Protein AF-A0A7J8LZJ8-F1 (afdb_monomer_lite)

Structure (mmCIF, N/CA/C/O backbone):
data_AF-A0A7J8LZJ8-F1
#
_entry.id   AF-A0A7J8LZJ8-F1
#
loop_
_atom_site.group_PDB
_atom_site.id
_atom_site.type_symbol
_atom_site.label_atom_id
_atom_site.label_alt_id
_atom_site.label_comp_id
_atom_site.label_asym_id
_atom_site.label_entity_id
_atom_site.label_seq_id
_atom_site.pdbx_PDB_ins_code
_atom_site.Cartn_x
_atom_site.Cartn_y
_atom_site.Cartn_z
_atom_site.occupancy
_atom_site.B_iso_or_equiv
_atom_site.auth_seq_id
_atom_site.auth_comp_id
_atom_site.auth_asym_id
_atom_site.auth_atom_id
_atom_site.pdbx_PDB_model_num
ATOM 1 N N . MET A 1 1 ? -8.061 -6.251 0.469 1.00 83.38 1 MET A N 1
ATOM 2 C CA . MET A 1 1 ? -7.847 -5.032 1.281 1.00 83.38 1 MET A CA 1
ATOM 3 C C . MET A 1 1 ? -8.870 -5.007 2.401 1.00 83.38 1 MET A C 1
ATOM 5 O O . MET A 1 1 ? -9.998 -5.403 2.143 1.00 83.38 1 MET A O 1
ATOM 9 N N . GLN A 1 2 ? -8.483 -4.634 3.620 1.00 86.19 2 GLN A N 1
ATOM 10 C CA . GLN A 1 2 ? -9.390 -4.566 4.775 1.00 86.19 2 GLN A CA 1
ATOM 11 C C . GLN A 1 2 ? -9.082 -3.320 5.610 1.00 86.19 2 GLN A C 1
ATOM 13 O O . GLN A 1 2 ? -7.909 -3.007 5.800 1.00 86.19 2 GLN A O 1
ATOM 18 N N . CYS A 1 3 ? -10.112 -2.631 6.095 1.00 88.44 3 CYS A N 1
ATOM 19 C CA . CYS A 1 3 ? -10.012 -1.480 6.998 1.00 88.44 3 CYS A CA 1
ATOM 20 C C . CYS A 1 3 ? -10.706 -1.809 8.325 1.00 88.44 3 CYS A C 1
ATOM 22 O O . CYS A 1 3 ? -11.542 -2.715 8.374 1.00 88.44 3 CYS A O 1
ATOM 24 N N . THR A 1 4 ? -10.362 -1.099 9.398 1.00 87.44 4 THR A N 1
ATOM 25 C CA . THR A 1 4 ? -11.117 -1.177 10.654 1.00 87.44 4 THR A CA 1
ATOM 26 C C . THR A 1 4 ? -12.545 -0.645 10.458 1.00 87.44 4 THR A C 1
ATOM 28 O O . THR A 1 4 ? -12.739 0.303 9.697 1.00 87.44 4 THR A O 1
ATOM 31 N N . PRO A 1 5 ? -13.557 -1.234 11.123 1.00 82.31 5 PRO A N 1
ATOM 32 C CA . PRO A 1 5 ? -14.959 -0.837 10.947 1.00 82.31 5 PRO A CA 1
ATOM 33 C C . PRO A 1 5 ? -15.282 0.559 11.505 1.00 82.31 5 PRO A C 1
ATOM 35 O O . PRO A 1 5 ? -16.321 1.111 11.175 1.00 82.31 5 PRO A O 1
ATOM 38 N N . ASP A 1 6 ? -14.396 1.119 12.331 1.00 85.06 6 ASP A N 1
ATOM 39 C CA . ASP A 1 6 ? -14.545 2.424 12.993 1.00 85.06 6 ASP A CA 1
ATOM 40 C C . ASP A 1 6 ? -14.073 3.611 12.124 1.00 85.06 6 ASP A C 1
ATOM 42 O O . ASP A 1 6 ? -14.090 4.758 12.550 1.00 85.06 6 ASP A O 1
ATOM 46 N N . MET A 1 7 ? -13.595 3.348 10.904 1.00 84.38 7 MET A N 1
ATOM 47 C CA . MET A 1 7 ? -12.994 4.361 10.031 1.00 84.38 7 MET A CA 1
ATOM 48 C C . MET A 1 7 ? -13.939 4.831 8.929 1.00 84.38 7 MET A C 1
ATOM 50 O O . MET A 1 7 ? -14.559 4.027 8.232 1.00 84.38 7 MET A O 1
ATOM 54 N N . ASP A 1 8 ? -13.929 6.140 8.678 1.00 89.88 8 ASP A N 1
ATOM 55 C CA . ASP A 1 8 ? -14.576 6.736 7.513 1.00 89.88 8 ASP A CA 1
ATOM 56 C C . ASP A 1 8 ? -13.956 6.262 6.194 1.00 89.88 8 ASP A C 1
ATOM 58 O O . ASP A 1 8 ? -12.756 5.974 6.087 1.00 89.88 8 ASP A O 1
ATOM 62 N N . GLN A 1 9 ? -14.767 6.278 5.136 1.00 89.25 9 GLN A N 1
ATOM 63 C CA . GLN A 1 9 ? -14.361 5.839 3.802 1.00 89.25 9 GLN A CA 1
ATOM 64 C C . GLN A 1 9 ? -13.131 6.597 3.276 1.00 89.25 9 GLN A C 1
ATOM 66 O O . GLN A 1 9 ? -12.245 5.991 2.670 1.00 89.25 9 GLN A O 1
ATOM 71 N N . GLN A 1 10 ? -13.046 7.903 3.541 1.00 90.94 10 GLN A N 1
ATOM 72 C CA . GLN A 1 10 ? -11.921 8.736 3.112 1.00 90.94 10 GLN A CA 1
ATOM 73 C C . GLN A 1 10 ? -10.619 8.382 3.845 1.00 90.94 10 GLN A C 1
ATOM 75 O O . GLN A 1 10 ? -9.542 8.352 3.244 1.00 90.94 10 GLN A O 1
ATOM 80 N N . ASN A 1 11 ? -10.707 8.055 5.133 1.00 88.19 11 ASN A N 1
ATOM 81 C CA . ASN A 1 11 ? -9.546 7.635 5.911 1.00 88.19 11 ASN A CA 1
ATOM 82 C C . ASN A 1 11 ? -9.099 6.226 5.510 1.00 88.19 11 ASN A C 1
ATOM 84 O O . ASN A 1 11 ? -7.899 5.966 5.402 1.00 88.19 11 ASN A O 1
ATOM 88 N N . CYS A 1 12 ? -10.046 5.336 5.201 1.00 90.19 12 CYS A N 1
ATOM 89 C CA . CYS A 1 12 ? -9.750 4.010 4.666 1.00 90.19 12 CYS A CA 1
ATOM 90 C C . CYS A 1 12 ? -9.047 4.093 3.301 1.00 90.19 12 CYS A C 1
ATOM 92 O O . CYS A 1 12 ? -7.991 3.482 3.121 1.00 90.19 12 CYS A O 1
ATOM 94 N N . SER A 1 13 ? -9.562 4.891 2.358 1.00 91.81 13 SER A N 1
ATOM 95 C CA . SER A 1 13 ? -8.943 5.045 1.033 1.00 91.81 13 SER A CA 1
ATOM 96 C C . SER A 1 13 ? -7.538 5.635 1.134 1.00 91.81 13 SER A C 1
ATOM 98 O O . SER A 1 13 ? -6.601 5.130 0.513 1.00 91.81 13 SER A O 1
ATOM 100 N N . THR A 1 14 ? -7.362 6.647 1.980 1.00 93.12 14 THR A N 1
ATOM 101 C CA . THR A 1 14 ? -6.057 7.237 2.274 1.00 93.12 14 THR A CA 1
ATOM 102 C C . THR A 1 14 ? -5.112 6.186 2.852 1.00 93.12 14 THR A C 1
ATOM 104 O O . THR A 1 14 ? -3.999 6.006 2.356 1.00 93.12 14 THR A O 1
ATOM 107 N N . CYS A 1 15 ? -5.565 5.421 3.851 1.00 91.50 15 CYS A N 1
ATOM 108 C CA . CYS A 1 15 ? -4.749 4.392 4.483 1.00 91.50 15 CYS A CA 1
ATOM 109 C C . CYS A 1 15 ? -4.257 3.346 3.476 1.00 91.50 15 CYS A C 1
ATOM 111 O O . CYS A 1 15 ? -3.071 2.995 3.494 1.00 91.50 15 CYS A O 1
ATOM 113 N N . LEU A 1 16 ? -5.154 2.893 2.597 1.00 91.88 16 LEU A N 1
ATOM 114 C CA . LEU A 1 16 ? -4.869 1.904 1.564 1.00 91.88 16 LEU A CA 1
ATOM 115 C C . LEU A 1 16 ? -3.902 2.432 0.502 1.00 91.88 16 LEU A C 1
ATOM 117 O O . LEU A 1 16 ? -2.992 1.703 0.123 1.00 91.88 16 LEU A O 1
ATOM 121 N N . ASN A 1 17 ? -4.034 3.688 0.069 1.00 93.75 17 ASN A N 1
ATOM 122 C CA . ASN A 1 17 ? -3.112 4.295 -0.901 1.00 93.75 17 ASN A CA 1
ATOM 123 C C . ASN A 1 17 ? -1.663 4.309 -0.403 1.00 93.75 17 ASN A C 1
ATOM 125 O O . ASN A 1 17 ? -0.731 3.982 -1.140 1.00 93.75 17 ASN A O 1
ATOM 129 N N . PHE A 1 18 ? -1.469 4.630 0.872 1.00 92.44 18 PHE A N 1
ATOM 130 C CA . PHE A 1 18 ? -0.158 4.522 1.505 1.00 92.44 18 PHE A CA 1
ATOM 131 C C . PHE A 1 18 ? 0.328 3.072 1.580 1.00 92.44 18 PHE A C 1
ATOM 133 O O . PHE A 1 18 ? 1.477 2.805 1.250 1.00 92.44 18 PHE A O 1
ATOM 140 N N . ALA A 1 19 ? -0.539 2.125 1.955 1.00 91.06 19 ALA A N 1
ATOM 141 C CA . ALA A 1 19 ? -0.161 0.713 1.995 1.00 91.06 19 ALA A CA 1
ATOM 142 C C . ALA A 1 19 ? 0.245 0.183 0.604 1.00 91.06 19 ALA A C 1
ATOM 144 O O . ALA A 1 19 ? 1.135 -0.657 0.497 1.00 91.06 19 ALA A O 1
ATOM 145 N N . ILE A 1 20 ? -0.376 0.688 -0.468 1.00 91.12 20 ILE A N 1
ATOM 146 C CA . ILE A 1 20 ? -0.013 0.371 -1.857 1.00 91.12 20 ILE A CA 1
ATOM 147 C C . ILE A 1 20 ? 1.359 0.953 -2.213 1.00 91.12 20 ILE A C 1
ATOM 149 O O . ILE A 1 20 ? 2.163 0.264 -2.836 1.00 91.12 20 ILE A O 1
ATOM 153 N N . ASN A 1 21 ? 1.658 2.183 -1.792 1.00 92.94 21 ASN A N 1
ATOM 154 C CA . ASN A 1 21 ? 2.992 2.763 -1.974 1.00 92.94 21 ASN A CA 1
ATOM 155 C C . ASN A 1 21 ? 4.071 1.931 -1.264 1.00 92.94 21 ASN A C 1
ATOM 157 O O . ASN A 1 21 ? 5.107 1.618 -1.849 1.00 92.94 21 ASN A O 1
ATOM 161 N N . GLU A 1 22 ? 3.813 1.501 -0.027 1.00 90.19 22 GLU A N 1
ATOM 162 C CA . GLU A 1 22 ? 4.737 0.622 0.698 1.00 90.19 22 GLU A CA 1
ATOM 163 C C . GLU A 1 22 ? 4.897 -0.735 0.009 1.00 90.19 22 GLU A C 1
ATOM 165 O O . GLU A 1 22 ? 6.015 -1.238 -0.108 1.00 90.19 22 GLU A O 1
ATOM 170 N N . TYR A 1 23 ? 3.804 -1.296 -0.518 1.00 89.00 23 TYR A N 1
ATOM 171 C CA . TYR A 1 23 ? 3.851 -2.509 -1.331 1.00 89.00 23 TYR A CA 1
ATOM 172 C C . TYR A 1 23 ? 4.775 -2.344 -2.544 1.00 89.00 23 TYR A C 1
ATOM 174 O O . TYR A 1 23 ? 5.604 -3.218 -2.799 1.00 89.00 23 TYR A O 1
ATOM 182 N N . GLN A 1 24 ? 4.671 -1.226 -3.269 1.00 89.44 24 GLN A N 1
ATOM 183 C CA . GLN A 1 24 ? 5.522 -0.958 -4.431 1.00 89.44 24 GLN A CA 1
ATOM 184 C C . GLN A 1 24 ? 7.007 -0.906 -4.053 1.00 89.44 24 GLN A C 1
ATOM 186 O O . GLN A 1 24 ? 7.840 -1.447 -4.783 1.00 89.44 24 GLN A O 1
ATOM 191 N N . SER A 1 25 ? 7.325 -0.320 -2.897 1.00 88.69 25 SER A N 1
ATOM 192 C CA . SER A 1 25 ? 8.695 -0.220 -2.388 1.00 88.69 25 SER A CA 1
ATOM 193 C C . SER A 1 25 ? 9.262 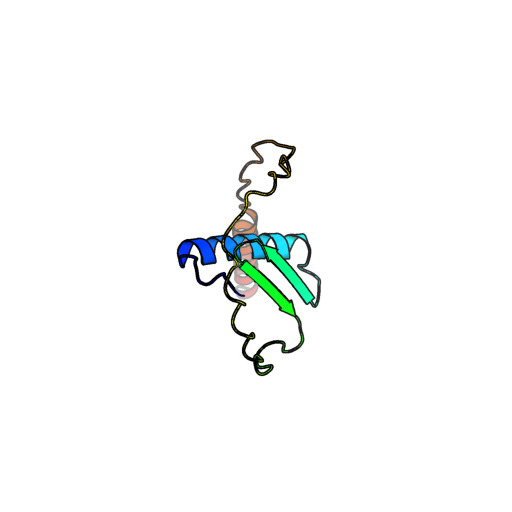-1.569 -1.924 1.00 88.69 25 SER A C 1
ATOM 195 O O . SER A 1 25 ? 10.368 -1.947 -2.305 1.00 88.69 25 SER A O 1
ATOM 197 N N . CYS A 1 26 ? 8.513 -2.338 -1.128 1.00 84.19 26 CYS A N 1
ATOM 198 C CA . CYS A 1 26 ? 9.057 -3.539 -0.483 1.00 84.19 26 CYS A CA 1
ATOM 199 C C . CYS A 1 26 ? 8.899 -4.826 -1.300 1.00 84.19 26 CYS A C 1
ATOM 201 O O . CYS A 1 26 ? 9.610 -5.816 -1.078 1.00 84.19 26 CYS A O 1
ATOM 203 N N . CYS A 1 27 ? 7.870 -4.870 -2.144 1.00 87.00 27 CYS A N 1
ATOM 204 C CA . CYS A 1 27 ? 7.212 -6.128 -2.462 1.00 87.00 27 CYS A CA 1
ATOM 205 C C . CYS A 1 27 ? 6.637 -6.192 -3.883 1.00 87.00 27 CYS A C 1
ATOM 207 O O . CYS A 1 27 ? 5.941 -7.151 -4.209 1.00 87.00 27 CYS A O 1
ATOM 209 N N . SER A 1 28 ? 6.986 -5.228 -4.738 1.00 85.06 28 SER A N 1
ATOM 210 C CA . SER A 1 28 ? 6.566 -5.136 -6.143 1.00 85.06 28 SER A CA 1
ATOM 211 C C . SER A 1 28 ? 6.889 -6.376 -6.981 1.00 85.06 28 SER A C 1
ATOM 213 O O . SER A 1 28 ? 6.156 -6.685 -7.916 1.00 85.06 28 SER A O 1
ATOM 215 N N . THR A 1 29 ? 7.950 -7.110 -6.640 1.00 86.12 29 THR A N 1
ATOM 216 C CA . THR A 1 29 ? 8.394 -8.320 -7.354 1.00 86.12 29 THR A CA 1
ATOM 217 C C . THR A 1 29 ? 7.995 -9.628 -6.668 1.00 86.12 29 THR A C 1
ATOM 219 O O . THR A 1 29 ? 8.383 -10.706 -7.121 1.00 86.12 29 THR A O 1
ATOM 222 N N . ARG A 1 30 ? 7.243 -9.576 -5.559 1.00 86.25 30 ARG A N 1
ATOM 223 C CA . ARG A 1 30 ? 6.911 -10.766 -4.763 1.00 86.25 30 ARG A CA 1
ATOM 224 C C . ARG A 1 30 ? 5.542 -11.328 -5.140 1.00 86.25 30 ARG A C 1
ATOM 226 O O . ARG A 1 30 ? 4.566 -10.600 -5.250 1.00 86.25 30 ARG A O 1
ATOM 233 N N . LEU A 1 31 ? 5.459 -12.657 -5.219 1.00 84.38 31 LEU A N 1
ATOM 234 C CA . L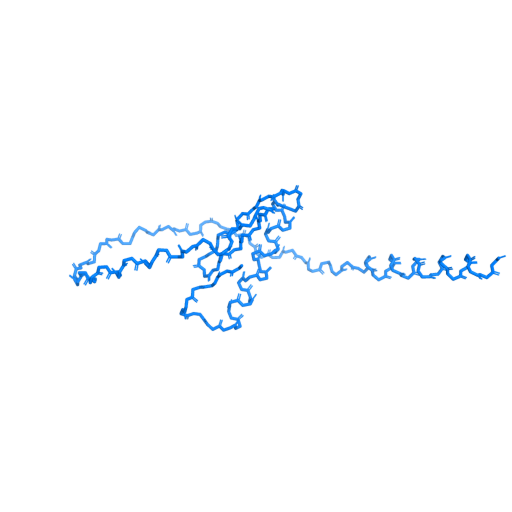EU A 1 31 ? 4.213 -13.409 -5.452 1.00 84.38 31 LEU A CA 1
ATOM 235 C C . LEU A 1 31 ? 3.225 -13.352 -4.267 1.00 84.38 31 LEU A C 1
ATOM 237 O O . LEU A 1 31 ? 2.072 -13.779 -4.379 1.00 84.38 31 LEU A O 1
ATOM 241 N N . GLY A 1 32 ? 3.679 -12.839 -3.122 1.00 87.31 32 GLY A N 1
ATOM 242 C CA . GLY A 1 32 ? 2.868 -12.613 -1.938 1.00 87.31 32 GLY A CA 1
ATOM 243 C C . GLY A 1 32 ? 3.477 -11.542 -1.036 1.00 87.31 32 GLY A C 1
ATOM 244 O O . GLY A 1 32 ? 4.693 -11.486 -0.847 1.00 87.31 32 GLY A O 1
ATOM 245 N N . CYS A 1 33 ? 2.625 -10.682 -0.489 1.00 88.06 33 CYS A N 1
ATOM 246 C CA . CYS A 1 33 ? 2.989 -9.583 0.392 1.00 88.06 33 CYS A CA 1
ATOM 247 C C . CYS A 1 33 ? 1.828 -9.222 1.317 1.00 88.06 33 CYS A C 1
ATOM 249 O O . CYS A 1 33 ? 0.665 -9.210 0.908 1.00 88.06 33 CYS A O 1
ATOM 251 N N . ARG A 1 34 ? 2.149 -8.848 2.556 1.00 89.25 34 ARG A N 1
ATOM 252 C CA . ARG A 1 34 ? 1.194 -8.232 3.467 1.00 89.25 34 ARG A CA 1
ATOM 253 C C . ARG A 1 34 ? 1.775 -6.951 4.052 1.00 89.25 34 ARG A C 1
ATOM 255 O O . ARG A 1 34 ? 2.811 -6.994 4.703 1.00 89.25 34 ARG A O 1
ATOM 262 N N . VAL A 1 35 ? 1.072 -5.843 3.858 1.00 87.56 35 VAL A N 1
ATOM 263 C CA . VAL A 1 35 ? 1.358 -4.557 4.495 1.00 87.56 35 VAL A CA 1
ATOM 264 C C . VAL A 1 35 ? 0.342 -4.358 5.614 1.00 87.56 35 VAL A C 1
ATOM 266 O O . VAL A 1 35 ? -0.873 -4.385 5.388 1.00 87.56 35 VAL A O 1
ATOM 269 N N . LEU A 1 36 ? 0.849 -4.230 6.838 1.00 88.44 36 LEU A N 1
ATOM 270 C CA . LEU A 1 36 ? 0.068 -4.071 8.060 1.00 88.44 36 LEU A CA 1
ATOM 271 C C . LEU A 1 36 ? 0.183 -2.623 8.518 1.00 88.44 36 LEU A C 1
ATOM 273 O O . LEU A 1 36 ? 1.256 -2.185 8.923 1.00 88.44 36 LEU A O 1
ATOM 277 N N . ARG A 1 37 ? -0.927 -1.893 8.471 1.00 86.19 37 ARG A N 1
ATOM 278 C CA . ARG A 1 37 ? -1.042 -0.545 9.027 1.00 86.19 37 ARG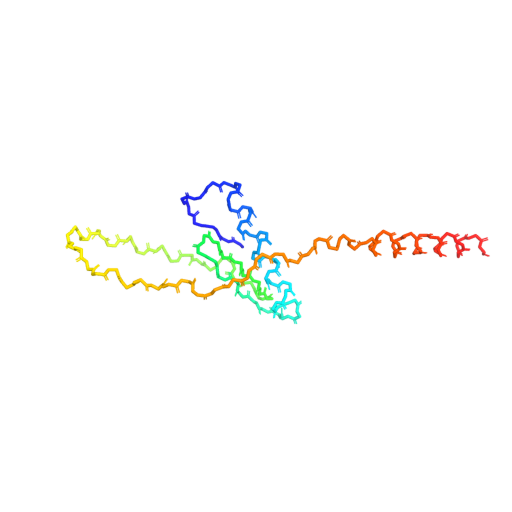 A CA 1
ATOM 279 C C . ARG A 1 37 ? -2.101 -0.559 10.131 1.00 86.19 37 ARG A C 1
ATOM 281 O O . ARG A 1 37 ? -2.978 -1.424 10.111 1.00 86.19 37 ARG A O 1
ATOM 288 N N . PRO A 1 38 ? -2.052 0.379 11.091 1.00 83.69 38 PRO A N 1
ATOM 289 C CA . PRO A 1 38 ? -2.959 0.378 12.242 1.00 83.69 38 PRO A CA 1
ATOM 290 C C . PRO A 1 38 ? -4.442 0.349 11.849 1.00 83.69 38 PRO A C 1
ATOM 292 O O . PRO A 1 38 ? -5.225 -0.361 12.469 1.00 83.69 38 PRO A O 1
ATOM 295 N N . ASN A 1 39 ? -4.810 1.055 10.775 1.00 84.00 39 ASN A N 1
ATOM 296 C CA . ASN A 1 39 ? -6.205 1.188 10.340 1.00 84.00 39 ASN A CA 1
ATOM 297 C C . ASN A 1 39 ? -6.549 0.356 9.097 1.00 84.00 39 ASN A C 1
ATOM 299 O O . ASN A 1 39 ? -7.717 0.267 8.720 1.00 84.00 39 ASN A O 1
ATOM 303 N N . CYS A 1 40 ? -5.558 -0.226 8.417 1.00 90.00 40 CYS A N 1
ATOM 304 C CA . CYS A 1 40 ? -5.800 -0.983 7.197 1.00 90.00 40 CYS A CA 1
ATOM 305 C C . CYS A 1 40 ? -4.744 -2.057 6.940 1.00 90.00 40 CYS A C 1
ATOM 307 O O . CYS A 1 40 ? -3.569 -1.925 7.272 1.00 90.00 40 CYS A O 1
ATOM 309 N N . VAL A 1 41 ? -5.174 -3.129 6.286 1.00 90.00 41 VAL A N 1
ATOM 310 C CA . VAL A 1 41 ? -4.332 -4.252 5.894 1.00 90.00 41 VAL A CA 1
ATOM 311 C C . VAL A 1 41 ? -4.457 -4.468 4.393 1.00 90.00 41 VAL A C 1
ATOM 313 O O . VAL A 1 41 ? -5.548 -4.695 3.850 1.00 90.00 41 VAL A O 1
ATOM 316 N N . LEU A 1 42 ? -3.311 -4.456 3.723 1.00 89.69 42 LEU A N 1
ATOM 317 C CA . LEU A 1 42 ? -3.179 -4.821 2.322 1.00 89.69 42 LEU A CA 1
ATOM 318 C C . LEU A 1 42 ? -2.525 -6.198 2.252 1.00 89.69 42 LEU A C 1
ATOM 320 O O . LEU A 1 42 ? -1.463 -6.414 2.824 1.00 89.69 42 LEU A O 1
ATOM 324 N N . ARG A 1 43 ? -3.181 -7.149 1.591 1.00 88.81 43 ARG A N 1
ATOM 325 C CA . ARG A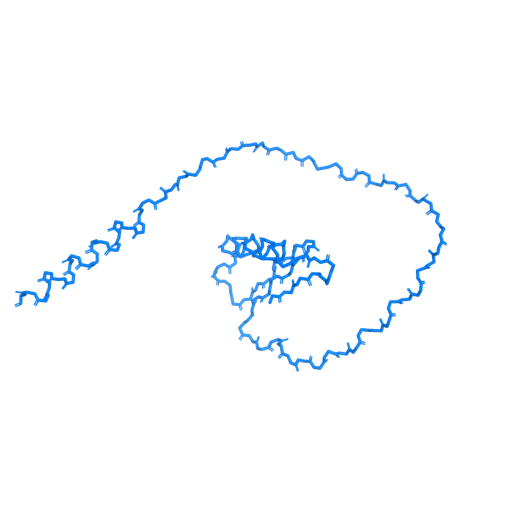 1 43 ? -2.661 -8.501 1.375 1.00 88.81 43 ARG A CA 1
ATOM 326 C C . ARG A 1 43 ? -2.771 -8.812 -0.106 1.00 88.81 43 ARG A C 1
ATOM 328 O O . ARG A 1 43 ? -3.872 -8.759 -0.652 1.00 88.81 43 ARG A O 1
ATOM 335 N N . PHE A 1 44 ? -1.633 -9.127 -0.702 1.00 84.81 44 PHE A N 1
ATOM 336 C CA . PHE A 1 44 ? -1.495 -9.651 -2.047 1.00 84.81 44 PHE A CA 1
ATOM 337 C C . PHE A 1 44 ? -0.937 -11.058 -1.957 1.00 84.81 44 PHE A C 1
ATOM 339 O O . PHE A 1 44 ? -0.001 -11.318 -1.206 1.00 84.81 44 PHE A O 1
ATOM 346 N N . GLU A 1 45 ? -1.532 -11.973 -2.700 1.00 85.56 45 GLU A N 1
ATOM 347 C CA . GLU A 1 45 ? -1.118 -13.364 -2.743 1.00 85.56 45 GLU A CA 1
ATOM 348 C C . GLU A 1 45 ? -1.599 -13.945 -4.067 1.00 85.56 45 GLU A C 1
ATOM 350 O O . GLU A 1 45 ? -2.660 -13.564 -4.562 1.00 85.56 45 GLU A O 1
ATOM 355 N N . THR A 1 46 ? -0.803 -14.835 -4.651 1.00 80.88 46 THR A N 1
ATOM 356 C CA . THR A 1 46 ? -1.136 -15.457 -5.942 1.00 80.88 46 THR A CA 1
ATOM 357 C C . THR A 1 46 ? -2.254 -16.495 -5.793 1.00 80.88 46 THR A C 1
ATOM 359 O O . THR A 1 46 ? -3.047 -16.702 -6.705 1.00 80.88 46 THR A O 1
ATOM 362 N N . ASN A 1 47 ? -2.345 -17.128 -4.622 1.00 78.94 47 ASN A N 1
ATOM 363 C CA . ASN A 1 47 ? -3.375 -18.114 -4.314 1.00 78.94 47 ASN A CA 1
ATOM 364 C C . ASN A 1 47 ? -4.633 -17.445 -3.752 1.00 78.94 47 ASN A C 1
ATOM 366 O O . ASN A 1 47 ? -4.561 -16.423 -3.068 1.00 78.94 47 ASN A O 1
ATOM 370 N N . GLN A 1 48 ? -5.795 -18.054 -3.992 1.00 73.81 48 GLN A N 1
ATOM 371 C CA . GLN A 1 48 ? -7.059 -17.565 -3.452 1.00 73.81 48 GLN A CA 1
ATOM 372 C C . GLN A 1 48 ? -7.073 -17.677 -1.920 1.00 73.81 48 GLN A C 1
ATOM 374 O O . GLN A 1 48 ? -7.078 -18.767 -1.357 1.00 73.81 48 GLN A O 1
ATOM 379 N N . PHE A 1 49 ? -7.121 -16.527 -1.249 1.00 73.19 49 PHE A N 1
ATOM 380 C CA . PHE A 1 49 ? -7.197 -16.421 0.214 1.00 73.19 49 PHE A CA 1
ATOM 381 C C . PHE A 1 49 ? -8.558 -15.911 0.714 1.00 73.19 49 PHE A C 1
ATOM 383 O O . PHE A 1 49 ? -8.776 -15.777 1.916 1.00 73.19 49 PHE A O 1
ATOM 390 N N . TYR A 1 50 ? -9.469 -15.582 -0.201 1.00 70.75 50 TYR A N 1
ATOM 391 C CA . TYR A 1 50 ? -10.819 -15.104 0.086 1.00 70.75 50 TYR A CA 1
ATOM 392 C C . TYR A 1 50 ? -11.828 -16.246 -0.145 1.00 70.75 50 TYR A C 1
ATOM 394 O O . TYR A 1 50 ? -11.612 -17.080 -1.022 1.00 70.75 50 TYR A O 1
ATOM 402 N N . ASN A 1 51 ? -12.919 -16.296 0.632 1.00 66.06 51 ASN A N 1
ATOM 403 C CA . ASN A 1 51 ? -13.895 -17.408 0.730 1.00 66.06 51 ASN A CA 1
ATOM 404 C C . ASN A 1 51 ? -13.507 -18.618 1.596 1.00 66.06 51 ASN A C 1
ATOM 406 O O . ASN A 1 51 ? -14.218 -19.620 1.589 1.00 66.06 51 ASN A O 1
ATOM 410 N N . GLN A 1 52 ? -12.449 -18.545 2.402 1.00 62.34 52 GLN A N 1
ATOM 411 C CA . GLN A 1 52 ? -12.376 -19.446 3.554 1.00 62.34 52 GLN A CA 1
ATOM 412 C C . GLN A 1 52 ? -13.501 -19.024 4.498 1.00 62.34 52 GLN A C 1
ATOM 414 O O . GLN A 1 52 ? -13.538 -17.852 4.875 1.00 62.34 52 GLN A O 1
ATOM 419 N N . THR A 1 53 ? -14.450 -19.923 4.789 1.00 53.88 53 THR A N 1
ATOM 420 C CA . THR A 1 53 ? -15.566 -19.669 5.710 1.00 53.88 53 THR A CA 1
ATOM 421 C C . THR A 1 53 ? -15.001 -18.962 6.928 1.00 53.88 53 THR A C 1
ATOM 423 O O . THR A 1 53 ? -14.211 -19.551 7.666 1.00 53.88 53 THR A O 1
ATOM 426 N N . ALA A 1 54 ? -15.312 -17.671 7.076 1.00 56.81 54 ALA A N 1
ATOM 427 C CA . ALA A 1 54 ? -14.866 -16.916 8.227 1.00 56.81 54 ALA A CA 1
ATOM 428 C C . ALA A 1 54 ? -15.503 -17.614 9.420 1.00 56.81 54 ALA A C 1
ATOM 430 O O . ALA A 1 54 ? -16.720 -17.550 9.593 1.00 56.81 54 ALA A O 1
ATOM 431 N N . ILE A 1 55 ? -14.699 -18.357 10.183 1.00 59.09 55 ILE A N 1
ATOM 432 C CA . ILE A 1 55 ? -15.123 -18.838 11.490 1.00 59.09 55 ILE A CA 1
ATOM 433 C C . ILE A 1 55 ? -15.572 -17.564 12.201 1.00 59.09 55 ILE A C 1
ATOM 435 O O . ILE A 1 55 ? -14.752 -16.641 12.295 1.00 59.09 55 ILE A O 1
ATOM 439 N N . PRO A 1 56 ? -16.857 -17.442 12.581 1.00 56.91 56 PRO A N 1
ATOM 440 C CA . PRO A 1 56 ? -17.328 -16.250 13.259 1.00 56.91 56 PRO A CA 1
ATOM 441 C C . PRO A 1 56 ? -16.376 -16.009 14.421 1.00 56.91 56 PRO A C 1
ATOM 443 O O . PRO A 1 56 ? -16.155 -16.907 15.237 1.00 56.91 56 PRO A O 1
ATOM 446 N N . LEU A 1 57 ? -15.724 -14.842 14.414 1.00 56.66 57 LEU A N 1
ATOM 447 C CA . LEU A 1 57 ? -14.793 -14.493 15.472 1.00 56.66 57 LEU A CA 1
ATOM 448 C C . LEU A 1 57 ? -15.594 -14.614 16.774 1.00 56.66 57 LEU A C 1
ATOM 450 O O . LEU A 1 57 ? -16.669 -14.004 16.848 1.00 56.66 57 LEU A O 1
ATOM 454 N N . PRO A 1 58 ? -15.159 -15.434 17.752 1.00 61.88 58 PRO A N 1
ATOM 455 C CA . PRO A 1 58 ? -15.850 -15.505 19.027 1.00 61.88 58 PRO A CA 1
ATOM 456 C C . PRO A 1 58 ? -16.011 -14.077 19.536 1.00 61.88 58 PRO A C 1
ATOM 458 O O . PRO A 1 58 ? -15.077 -13.276 19.427 1.00 61.88 58 PRO A O 1
ATOM 461 N N . SER A 1 59 ? -17.222 -13.744 19.988 1.00 55.88 59 SER A N 1
ATOM 462 C CA . SER A 1 59 ? -17.546 -12.406 20.472 1.00 55.88 59 SER A CA 1
ATOM 463 C C . SER A 1 59 ? -16.427 -11.934 21.401 1.00 55.88 59 SER A C 1
ATOM 465 O O . SER A 1 59 ? -15.995 -12.729 22.245 1.00 55.88 59 SER A O 1
ATOM 467 N N . PRO A 1 60 ? -15.911 -10.700 21.234 1.00 66.38 60 PRO A N 1
ATOM 468 C CA . PRO A 1 60 ? -14.871 -10.204 22.118 1.00 66.38 60 PRO A CA 1
ATOM 469 C C . PRO A 1 60 ? -15.354 -10.389 23.564 1.00 66.38 60 PRO A C 1
ATOM 471 O O . PRO A 1 60 ? -16.518 -10.081 23.849 1.00 66.38 60 PRO A O 1
ATOM 474 N N . PRO A 1 61 ? -14.524 -10.954 24.459 1.00 70.44 61 PRO A N 1
ATOM 475 C CA . PRO A 1 61 ? -14.908 -11.105 25.851 1.00 70.44 61 PRO A CA 1
ATOM 476 C C . PRO A 1 61 ? -15.307 -9.730 26.405 1.00 70.44 61 PRO A C 1
ATOM 478 O O . PRO A 1 61 ? -14.703 -8.727 26.011 1.00 70.44 61 PRO A O 1
ATOM 481 N N . PRO A 1 62 ? -16.324 -9.653 27.282 1.00 55.16 62 PRO A N 1
ATOM 482 C CA . PRO A 1 62 ? -16.727 -8.388 27.881 1.00 55.16 62 PRO A CA 1
ATOM 483 C C . PRO A 1 62 ? -15.504 -7.739 28.533 1.00 55.16 62 PRO A C 1
ATOM 485 O O . PRO A 1 62 ? -14.834 -8.363 29.356 1.00 55.16 62 PRO A O 1
ATOM 488 N N . SER A 1 63 ? -15.184 -6.510 28.120 1.00 52.72 63 SER A N 1
ATOM 489 C CA . SER A 1 63 ? -14.037 -5.766 28.634 1.00 52.72 63 SER A CA 1
ATOM 490 C C . SER A 1 63 ? -14.118 -5.677 30.162 1.00 52.72 63 SER A C 1
ATOM 492 O O . SER A 1 63 ? -15.112 -5.154 30.673 1.00 52.72 63 SER A O 1
ATOM 494 N N . PRO A 1 64 ? -13.111 -6.145 30.919 1.00 51.34 64 PRO A N 1
ATOM 495 C CA . PRO A 1 64 ? -13.051 -5.853 32.339 1.00 51.34 64 PRO A CA 1
ATOM 496 C C . PRO A 1 64 ? -12.777 -4.356 32.521 1.00 51.34 64 PRO A C 1
ATOM 498 O O . PRO A 1 64 ? -11.751 -3.828 32.092 1.00 51.34 64 PRO A O 1
ATOM 501 N N . THR A 1 65 ? -13.720 -3.665 33.155 1.00 48.22 65 THR A N 1
ATOM 502 C CA . THR A 1 65 ? -13.510 -2.331 33.718 1.00 48.22 65 THR A CA 1
ATOM 503 C C . THR A 1 65 ? -12.375 -2.392 34.750 1.00 48.22 65 THR A C 1
ATOM 505 O O . THR A 1 65 ? -12.274 -3.360 35.505 1.00 48.22 65 THR A O 1
ATOM 508 N N . THR A 1 66 ? -11.612 -1.296 34.856 1.00 45.12 66 THR A N 1
ATOM 509 C CA . THR A 1 66 ? -10.676 -0.909 35.942 1.00 45.12 66 THR A CA 1
ATOM 510 C C . THR A 1 66 ? -9.218 -1.403 35.880 1.00 45.12 66 THR A C 1
ATOM 512 O O . THR A 1 66 ? -8.904 -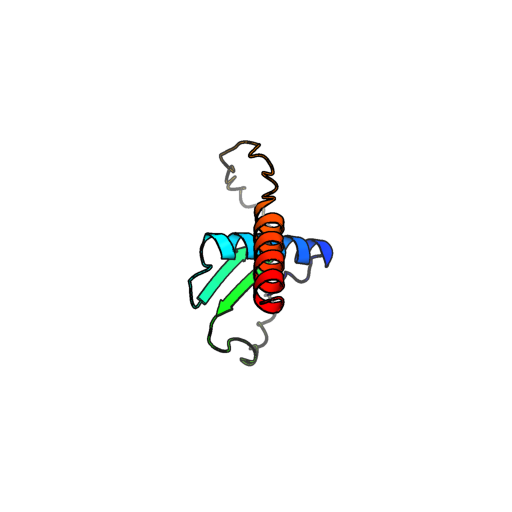2.515 36.286 1.00 45.12 66 THR A O 1
ATOM 515 N N . SER A 1 67 ? -8.296 -0.507 35.486 1.00 40.22 67 SER A N 1
ATOM 516 C CA . SER A 1 67 ? -7.221 0.074 36.334 1.00 40.22 67 SER A CA 1
ATOM 517 C C . SER A 1 67 ? -6.064 0.617 35.460 1.00 40.22 67 SER A C 1
ATOM 519 O O . SER A 1 67 ? -5.659 -0.066 34.515 1.00 40.22 67 SER A O 1
ATOM 521 N N . PRO A 1 68 ? -5.526 1.830 35.713 1.00 51.31 68 PRO A N 1
ATOM 522 C CA . PRO A 1 68 ? -4.508 2.444 34.861 1.00 51.31 68 PRO A CA 1
ATOM 523 C C . PRO A 1 68 ? -3.147 1.765 35.067 1.00 51.31 68 PRO A C 1
ATOM 525 O O . PRO A 1 68 ? -2.508 1.924 36.104 1.00 51.31 68 PRO A O 1
ATOM 528 N N . SER A 1 69 ? -2.692 1.010 34.069 1.00 43.16 69 SER A N 1
ATOM 529 C CA . SER A 1 69 ? -1.322 0.484 34.012 1.00 43.16 69 SER A CA 1
ATOM 530 C C . SER A 1 69 ? -0.432 1.483 33.260 1.00 43.16 69 SER A C 1
ATOM 532 O O . SER A 1 69 ? -0.897 2.072 32.278 1.00 43.16 69 SER A O 1
ATOM 534 N N . PRO A 1 70 ? 0.802 1.747 33.727 1.00 46.78 70 PRO A N 1
ATOM 535 C CA . PRO A 1 70 ? 1.561 2.922 33.336 1.00 46.78 70 PRO A CA 1
ATOM 536 C C . PRO A 1 70 ? 1.940 2.875 31.859 1.00 46.78 70 PRO A C 1
ATOM 538 O O . PRO A 1 70 ? 2.441 1.878 31.341 1.00 46.78 70 PRO A O 1
ATOM 541 N N . THR A 1 71 ? 1.708 4.008 31.207 1.00 40.06 71 THR A N 1
ATOM 542 C CA . THR A 1 71 ? 2.123 4.353 29.854 1.00 40.06 71 THR A CA 1
ATOM 543 C C . THR A 1 71 ? 3.602 4.026 29.646 1.00 40.06 71 THR A C 1
ATOM 545 O O . THR A 1 71 ? 4.481 4.805 30.015 1.00 40.06 71 THR A O 1
ATOM 548 N N . ALA A 1 72 ? 3.890 2.888 29.014 1.00 42.88 72 ALA A N 1
ATOM 549 C CA . ALA A 1 72 ? 5.161 2.680 28.339 1.00 42.88 72 ALA A CA 1
ATOM 550 C C . ALA A 1 72 ? 5.167 3.611 27.121 1.00 42.88 72 ALA A C 1
ATOM 552 O O . ALA A 1 72 ? 4.664 3.286 26.046 1.00 42.88 72 ALA A O 1
ATOM 553 N N . SER A 1 73 ? 5.657 4.826 27.356 1.00 39.69 73 SER A N 1
ATOM 554 C CA . SER A 1 73 ? 5.895 5.852 26.353 1.00 39.69 73 SER A CA 1
ATOM 555 C C . SER A 1 73 ? 6.956 5.341 25.379 1.00 39.69 73 SER A C 1
ATOM 557 O O . SER A 1 73 ? 8.157 5.508 25.592 1.00 39.69 73 SER A O 1
ATOM 559 N N . PHE A 1 74 ? 6.521 4.669 24.315 1.00 38.78 74 PHE A N 1
ATOM 560 C CA . PHE A 1 74 ? 7.351 4.485 23.135 1.00 38.78 74 PHE A CA 1
ATOM 561 C C . PHE A 1 74 ? 7.409 5.829 22.416 1.00 38.78 74 PHE A C 1
ATOM 563 O O . PHE A 1 74 ? 6.552 6.171 21.608 1.00 38.78 74 PHE A O 1
ATOM 570 N N . SER A 1 75 ? 8.418 6.611 22.785 1.00 40.41 75 SER A N 1
ATOM 571 C CA . SER A 1 75 ? 8.852 7.804 22.069 1.00 40.41 75 SER A CA 1
ATOM 572 C C . SER A 1 75 ? 9.117 7.454 20.597 1.00 40.41 75 SER A C 1
ATOM 574 O O . SER A 1 75 ? 10.004 6.634 20.340 1.00 40.41 75 SER A O 1
ATOM 576 N N . PRO A 1 76 ? 8.420 8.051 19.611 1.00 45.56 76 PRO A N 1
ATOM 577 C CA . PRO A 1 76 ? 8.867 7.991 18.229 1.00 45.56 76 PRO A CA 1
ATOM 578 C C . PRO A 1 76 ? 10.052 8.955 18.048 1.00 45.56 76 PRO A C 1
ATOM 580 O O . PRO A 1 76 ? 9.901 10.137 17.758 1.00 45.56 76 PRO A O 1
ATOM 583 N N . THR A 1 77 ? 11.249 8.422 18.263 1.00 36.31 77 THR A N 1
ATOM 584 C CA . THR A 1 77 ? 12.539 8.935 17.769 1.00 36.31 77 THR A CA 1
ATOM 585 C C . THR A 1 77 ? 12.618 8.537 16.279 1.00 36.31 77 THR A C 1
ATOM 587 O O . THR A 1 77 ? 12.493 7.348 16.007 1.00 36.31 77 THR A O 1
ATOM 590 N N . SER A 1 78 ? 12.794 9.342 15.224 1.00 41.81 78 SER A N 1
ATOM 591 C CA . SER A 1 78 ? 13.042 10.774 14.980 1.00 41.81 78 SER A CA 1
ATOM 592 C C . SER A 1 78 ? 12.755 11.057 13.459 1.00 41.81 78 SER A C 1
ATOM 594 O O . SER A 1 78 ? 11.866 10.400 12.925 1.00 41.81 78 SER A O 1
ATOM 596 N N . PRO A 1 79 ? 13.420 11.986 12.722 1.00 53.72 79 PRO A N 1
ATOM 597 C CA . PRO A 1 79 ? 12.822 13.091 11.942 1.00 53.72 79 PRO A CA 1
ATOM 598 C C . PRO A 1 79 ? 13.200 12.967 10.428 1.00 53.72 79 PRO A C 1
ATOM 600 O O . PRO A 1 79 ? 13.463 11.849 9.992 1.00 53.72 79 PRO A O 1
ATOM 603 N N . PRO A 1 80 ? 13.426 14.034 9.625 1.00 45.91 80 PRO A N 1
ATOM 604 C CA . PRO A 1 80 ? 12.756 15.318 9.457 1.00 45.91 80 PRO A CA 1
ATOM 605 C C . PRO A 1 80 ? 11.984 15.395 8.117 1.00 45.91 80 PRO A C 1
ATOM 607 O O . PRO A 1 80 ? 11.988 14.500 7.278 1.00 45.91 80 PRO A O 1
ATOM 610 N N . THR A 1 81 ? 11.320 16.528 7.946 1.00 49.47 81 THR A N 1
ATOM 611 C CA . THR A 1 81 ? 10.701 17.067 6.736 1.00 49.47 81 THR A CA 1
ATOM 612 C C . THR A 1 81 ? 11.556 16.960 5.467 1.00 49.47 81 THR A C 1
ATOM 614 O O . THR A 1 81 ? 12.780 17.056 5.508 1.00 49.47 81 THR A O 1
ATOM 617 N N . SER A 1 82 ? 10.843 16.950 4.338 1.00 57.69 82 SER A N 1
ATOM 618 C CA . SER A 1 82 ? 11.300 17.319 2.994 1.00 57.69 82 SER A CA 1
ATOM 619 C C . SER A 1 82 ? 12.159 16.300 2.256 1.00 57.69 82 SER A C 1
ATOM 621 O O . SER A 1 82 ? 13.380 16.311 2.353 1.00 57.69 82 SER A O 1
ATOM 623 N N . MET A 1 83 ? 11.528 15.575 1.332 1.00 43.62 83 MET A N 1
ATOM 624 C CA . MET A 1 83 ? 12.101 15.473 -0.008 1.00 43.62 83 MET A CA 1
ATOM 625 C C . MET A 1 83 ? 11.032 15.827 -1.031 1.00 43.62 83 MET A C 1
ATOM 627 O O . MET A 1 83 ? 9.897 15.361 -0.975 1.00 43.62 83 MET A O 1
ATOM 631 N N . ALA A 1 84 ? 11.425 16.765 -1.881 1.00 45.03 84 ALA A N 1
ATOM 632 C CA . ALA A 1 84 ? 10.632 17.418 -2.890 1.00 45.03 84 ALA A CA 1
ATOM 633 C C . ALA A 1 84 ? 9.878 16.423 -3.771 1.00 45.03 84 ALA A C 1
ATOM 635 O O . ALA A 1 84 ? 10.421 15.409 -4.211 1.00 45.03 84 ALA A O 1
ATOM 636 N N . SER A 1 85 ? 8.642 16.792 -4.078 1.00 45.81 85 SER A N 1
ATOM 637 C CA . SER A 1 85 ? 7.882 16.309 -5.216 1.00 45.81 85 SER A CA 1
ATOM 638 C C . SER A 1 85 ? 8.685 16.585 -6.490 1.00 45.81 85 SER A C 1
ATOM 640 O O . SER A 1 85 ? 8.550 17.635 -7.115 1.00 45.81 85 SER A O 1
ATOM 642 N N . LEU A 1 86 ? 9.564 15.661 -6.871 1.00 46.31 86 LEU A N 1
ATOM 643 C CA . LEU A 1 86 ? 10.008 15.564 -8.250 1.00 46.31 86 LEU A CA 1
ATOM 644 C C . LEU A 1 86 ? 8.857 14.910 -9.003 1.00 46.31 86 LEU A C 1
ATOM 646 O O . LEU A 1 86 ? 8.767 13.692 -9.125 1.00 46.31 86 LEU A O 1
ATOM 650 N N . GLU A 1 87 ? 7.927 15.758 -9.432 1.00 50.34 87 GLU A N 1
ATOM 651 C CA . GLU A 1 87 ? 7.024 15.476 -10.537 1.00 50.34 87 GLU A CA 1
ATOM 652 C C . GLU A 1 87 ? 7.876 14.899 -11.669 1.00 50.34 87 GLU A C 1
ATOM 654 O O . GLU A 1 87 ? 8.630 15.627 -12.308 1.00 50.34 87 GLU A O 1
ATOM 659 N N . PHE A 1 88 ? 7.840 13.581 -11.867 1.00 52.25 88 PHE A N 1
ATOM 660 C CA . PHE A 1 88 ? 8.523 12.951 -12.986 1.00 52.25 88 PHE A CA 1
ATOM 661 C C . PHE A 1 88 ? 7.710 13.259 -14.250 1.00 52.25 88 PHE A C 1
ATOM 663 O O . PHE A 1 88 ? 6.689 12.606 -14.479 1.00 52.25 88 PHE A O 1
ATOM 670 N N . PRO A 1 89 ? 8.169 14.152 -15.151 1.00 49.38 89 PRO A N 1
ATOM 671 C CA . PRO A 1 89 ? 7.530 14.358 -16.449 1.00 49.38 89 PRO A CA 1
ATOM 672 C C . PRO A 1 89 ? 7.851 13.186 -17.401 1.00 49.38 89 PRO A C 1
ATOM 674 O O . PRO A 1 89 ? 7.484 13.198 -18.575 1.00 49.38 89 PRO A O 1
ATOM 677 N N . ALA A 1 90 ? 8.545 12.154 -16.907 1.00 55.47 90 ALA A N 1
ATOM 678 C CA . ALA A 1 90 ? 9.038 11.032 -17.686 1.00 55.47 90 ALA A CA 1
ATOM 679 C C . ALA A 1 90 ? 7.906 10.170 -18.262 1.00 55.47 90 ALA A C 1
ATOM 681 O O . ALA A 1 90 ? 8.046 9.676 -19.376 1.00 55.47 90 ALA A O 1
ATOM 682 N N . PHE A 1 91 ? 6.763 10.038 -17.576 1.00 62.91 91 PHE A N 1
ATOM 683 C CA . PHE A 1 91 ? 5.634 9.270 -18.116 1.00 62.91 91 PHE A CA 1
ATOM 684 C C . PHE A 1 91 ? 5.030 9.929 -19.361 1.00 62.91 91 PHE A C 1
ATOM 686 O O . PHE A 1 91 ? 4.764 9.243 -20.346 1.00 62.91 91 PHE A O 1
ATOM 693 N N . GLY A 1 92 ? 4.886 11.258 -19.354 1.00 64.75 92 GLY A N 1
ATOM 694 C CA . GLY A 1 92 ? 4.390 12.006 -20.511 1.00 64.75 92 GLY A CA 1
ATOM 695 C C . GLY A 1 92 ? 5.367 11.974 -21.686 1.00 64.75 92 GLY A C 1
ATOM 696 O O . GLY A 1 92 ? 4.956 11.765 -22.825 1.00 64.75 92 GLY A O 1
ATOM 697 N N . PHE A 1 93 ? 6.668 12.111 -21.411 1.00 73.69 93 PHE A N 1
ATOM 698 C CA . PHE A 1 93 ? 7.696 12.120 -22.454 1.00 73.69 93 PHE A CA 1
ATOM 699 C C . PHE A 1 93 ? 7.863 10.748 -23.119 1.00 73.69 93 PHE A C 1
ATOM 701 O O . PHE A 1 93 ? 7.930 10.653 -24.342 1.00 73.69 93 PHE A O 1
ATOM 708 N N . VAL A 1 94 ? 7.854 9.673 -22.323 1.00 77.81 94 VAL A N 1
ATOM 709 C CA . VAL A 1 94 ? 7.907 8.297 -22.832 1.00 77.81 94 VAL A CA 1
ATOM 710 C C . VAL A 1 94 ? 6.667 8.000 -23.677 1.00 77.81 94 VAL A C 1
ATOM 712 O O . VAL A 1 94 ? 6.800 7.529 -24.804 1.00 77.81 94 VAL A O 1
ATOM 715 N N . PHE A 1 95 ? 5.469 8.349 -23.197 1.00 79.75 95 PHE A N 1
ATOM 716 C CA . PHE A 1 95 ? 4.223 8.142 -23.939 1.00 79.75 95 PHE A CA 1
ATOM 717 C C . PHE A 1 95 ? 4.186 8.914 -25.270 1.00 79.75 95 PHE A C 1
ATOM 719 O O . PHE A 1 95 ? 3.809 8.351 -26.297 1.00 79.75 95 PHE A O 1
ATOM 726 N N . ALA A 1 96 ? 4.646 10.171 -25.285 1.00 79.50 96 ALA A N 1
ATOM 727 C CA . ALA A 1 96 ? 4.734 10.974 -26.503 1.00 79.50 96 ALA A CA 1
ATOM 728 C C . ALA A 1 96 ? 5.711 10.368 -27.525 1.00 79.50 96 ALA A C 1
ATOM 730 O O . ALA A 1 96 ? 5.363 10.233 -28.699 1.00 79.50 96 ALA A O 1
ATOM 731 N N . LEU A 1 97 ? 6.898 9.931 -27.088 1.00 84.38 97 LEU A N 1
ATOM 732 C CA . LEU A 1 97 ? 7.866 9.272 -27.968 1.00 84.38 97 LEU A CA 1
ATOM 733 C C . LEU A 1 97 ? 7.292 7.984 -28.570 1.00 84.38 97 LEU A C 1
ATOM 735 O O . LEU A 1 97 ? 7.372 7.796 -29.783 1.00 84.38 97 LEU A O 1
ATOM 739 N N . PHE A 1 98 ? 6.631 7.148 -27.765 1.00 86.38 98 PHE A N 1
ATOM 740 C CA . PHE A 1 98 ? 5.962 5.943 -28.263 1.00 86.38 98 PHE A CA 1
ATOM 741 C C . PHE A 1 98 ? 4.884 6.255 -29.312 1.00 86.38 98 PHE A C 1
ATOM 743 O O . PHE A 1 98 ? 4.862 5.613 -30.363 1.00 86.38 98 PHE A O 1
ATOM 750 N N . LEU A 1 99 ? 4.028 7.256 -29.082 1.00 82.94 99 LEU A N 1
ATOM 751 C CA . LEU A 1 99 ? 2.998 7.656 -30.050 1.00 82.94 99 LEU A CA 1
ATOM 752 C C . LEU A 1 99 ? 3.593 8.200 -31.356 1.00 82.94 99 LEU A C 1
ATOM 754 O O . LEU A 1 99 ? 3.117 7.855 -32.442 1.00 82.94 99 LEU A O 1
ATOM 758 N N . THR A 1 100 ? 4.650 9.012 -31.272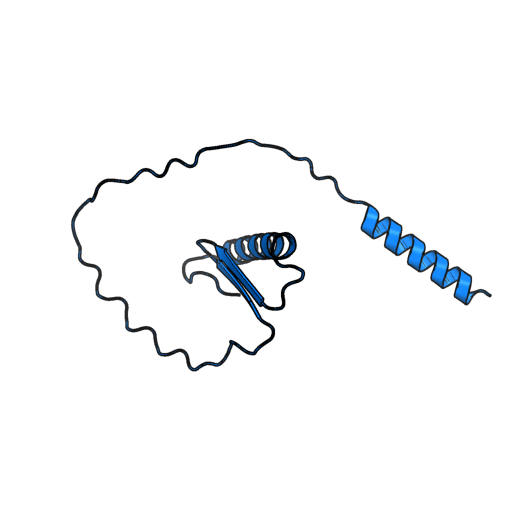 1.00 89.81 100 THR A N 1
ATOM 759 C CA . THR A 1 100 ? 5.320 9.558 -32.464 1.00 89.81 100 THR A CA 1
ATOM 760 C C . THR A 1 100 ? 6.007 8.474 -33.291 1.00 89.81 100 THR A C 1
ATOM 762 O O . THR A 1 100 ? 5.842 8.450 -34.510 1.00 89.81 100 THR A O 1
ATOM 765 N N . LEU A 1 101 ? 6.703 7.531 -32.647 1.00 89.44 101 LEU A N 1
ATOM 766 C CA . LEU A 1 101 ? 7.403 6.444 -33.333 1.00 89.44 101 LEU A CA 1
ATOM 767 C C . LEU A 1 101 ? 6.415 5.485 -34.011 1.00 89.44 101 LEU A C 1
ATOM 769 O O . LEU A 1 101 ? 6.627 5.080 -35.151 1.00 89.44 101 LEU A O 1
ATOM 773 N N . SER A 1 102 ? 5.297 5.193 -33.339 1.00 89.75 102 SER A N 1
ATOM 774 C CA . SER A 1 102 ? 4.207 4.376 -33.887 1.00 89.75 102 SER A CA 1
ATOM 775 C C . SER A 1 102 ? 3.570 5.031 -35.115 1.00 89.75 102 SER A C 1
ATOM 777 O O . SER A 1 102 ? 3.323 4.363 -36.113 1.00 89.75 102 SER A O 1
ATOM 779 N N . SER A 1 103 ? 3.346 6.348 -35.069 1.00 89.69 103 SER A N 1
ATOM 780 C CA . SER A 1 103 ? 2.759 7.103 -36.184 1.00 89.69 103 SER A CA 1
ATOM 781 C C . SER A 1 103 ? 3.686 7.156 -37.402 1.00 89.69 103 SER A C 1
ATOM 783 O O . SER A 1 103 ? 3.222 6.999 -38.525 1.00 89.69 103 SER A O 1
ATOM 785 N N . MET A 1 104 ? 4.996 7.338 -37.196 1.00 90.94 104 MET A N 1
ATOM 786 C CA . MET A 1 104 ? 5.988 7.322 -38.282 1.00 90.94 104 MET A CA 1
ATOM 787 C C . MET A 1 104 ? 6.109 5.943 -38.939 1.00 90.94 104 MET A C 1
ATOM 789 O O . MET A 1 104 ? 6.265 5.858 -40.152 1.00 90.94 104 MET A O 1
ATOM 793 N N . LEU A 1 105 ? 5.994 4.868 -38.155 1.00 88.12 105 LEU A N 1
ATOM 794 C CA . LEU A 1 105 ? 6.025 3.499 -38.669 1.00 88.12 105 LEU A CA 1
ATOM 795 C C . LEU A 1 105 ? 4.762 3.140 -39.471 1.00 88.12 105 LEU A C 1
ATOM 797 O O . LEU A 1 105 ? 4.833 2.314 -40.369 1.00 88.12 105 LEU A O 1
ATOM 801 N N . LEU A 1 106 ? 3.620 3.763 -39.159 1.00 87.12 106 LEU A N 1
ATOM 802 C CA . LEU A 1 106 ? 2.357 3.597 -39.892 1.00 87.12 106 LEU A CA 1
ATOM 803 C C . LEU A 1 106 ? 2.291 4.413 -41.196 1.00 87.12 106 LEU A C 1
ATOM 805 O O . LEU A 1 106 ? 1.403 4.172 -42.010 1.00 87.12 106 LEU A O 1
ATOM 809 N N . LEU A 1 107 ? 3.184 5.394 -41.378 1.00 83.12 107 LEU A N 1
ATOM 810 C CA . LEU A 1 107 ? 3.263 6.243 -42.576 1.00 83.12 107 LEU A CA 1
ATOM 811 C C . LEU A 1 107 ? 4.294 5.755 -43.613 1.00 83.12 107 LEU A C 1
ATOM 813 O O . LEU A 1 107 ? 4.432 6.390 -44.659 1.00 83.12 107 LEU A O 1
ATOM 817 N N . ASN A 1 108 ? 5.008 4.665 -43.326 1.00 73.19 108 ASN A N 1
ATOM 818 C CA . ASN A 1 108 ? 5.981 4.021 -44.214 1.00 73.19 108 ASN A CA 1
ATOM 819 C C . ASN A 1 108 ? 5.438 2.691 -44.740 1.00 73.19 108 ASN A C 1
ATOM 821 O O . ASN A 1 108 ? 5.778 2.339 -45.889 1.00 73.19 108 ASN A O 1
#

Sequence (108 aa):
MQCTPDMDQQNCSTCLNFAINEYQSCCSTRLGCRVLRPNCVLRFETNQFYNQTAIPLPSPPPSPTTSPSPTASFSPTSPPTSMASLEFPAFGFVFALFLTLSSMLLLN

Foldseek 3Di:
DDFDPPDDPVVAVVVVVVQVVVCVVPPVPHQWDWRDDPGDIDTHHVDDPPPPPPPPDPDPPPDDDDDDDDDPPPDPDDDDDDDDPPPPCPVVVVVVVVVVVVVVVVVD

InterPro domains:
  IPR002902 Gnk2-homologous domain [PS51473] (1-49)
  IPR038408 Gnk2-homologous domain superfamily [G3DSA:3.30.430.20] (1-49)

Organism: NCBI:txid34289

pLDDT: mean 72.6, std 18.36, range [36.31, 93.75]

Radius of gyration: 22.93 Å; chains: 1; bounding box: 31×37×80 Å

Secondary structure (DSSP, 8-state):
-EE-TTS-HHHHHHHHHHHHHHHHHHHTT-SEEEEE-SSEEEEEESS--S-S--PPPP-PPPPPP-----------------------THHHHHHHHHHHHHHHHHT-